Protein AF-A0A5K0UUX0-F1 (afdb_monomer)

Sequence (41 aa):
VYPGVKCIRSSDLEFENGSTRRFDAIIFATGYKSTVKAWLK

Solvent-accessible surface area (backbone atoms only — not comparable to full-atom values): 2956 Å² total; per-residue (Å²): 135,82,71,60,79,66,46,80,56,93,59,31,36,33,28,68,84,70,50,71,48,74,55,98,74,86,81,89,84,83,76,82,81,82,84,7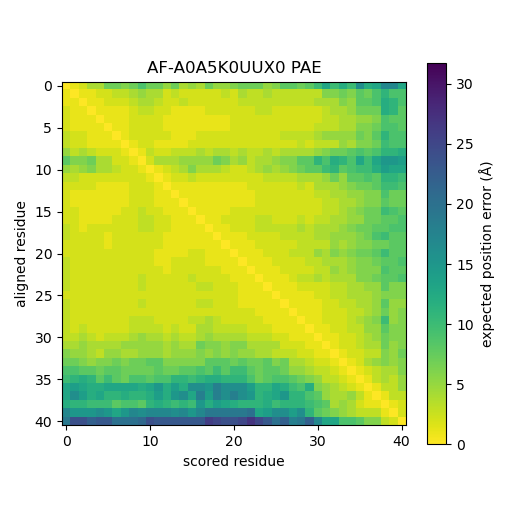1,52,83,88,75,113

Foldseek 3Di:
DFADFPDDDPQWTQHPVRDIDGDPDDDPPPDDDDPDDPVND

Secondary structure (DSSP, 8-state):
----EEEEETTEEEETTS-EEE-S-----S-----S-TT--

InterPro domains:
  IPR036188 FAD/NAD(P)-binding domain superfamily [G3DSA:3.50.50.60] (1-41)

pLDDT: mean 92.21, std 6.77, range [60.06, 97.94]

Radius of gyration: 15.24 Å; Cα contacts (8 Å, |Δi|>4): 36; chains: 1; bounding box: 37×34×24 Å

Mean predicted aligned error: 4.65 Å

Organism: NCBI:txid210225

Structure (mmCIF, N/CA/C/O backbone):
data_AF-A0A5K0UUX0-F1
#
_entry.id   AF-A0A5K0UUX0-F1
#
loop_
_atom_site.group_PDB
_atom_site.id
_atom_site.type_symbol
_atom_site.label_atom_id
_atom_site.lab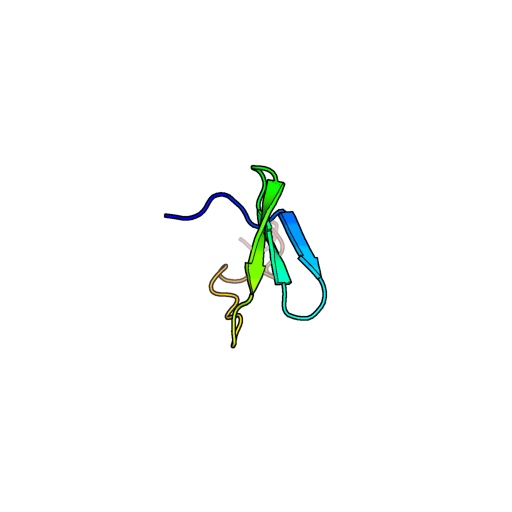el_alt_id
_atom_site.label_comp_id
_atom_site.label_asym_id
_atom_site.label_entity_id
_atom_site.label_seq_id
_atom_site.pdbx_PDB_ins_code
_atom_site.Cartn_x
_atom_site.Cartn_y
_atom_site.Cartn_z
_atom_site.occupancy
_atom_site.B_iso_or_equiv
_atom_site.auth_seq_id
_atom_site.auth_comp_id
_atom_site.auth_asym_id
_atom_site.auth_atom_id
_atom_site.pdbx_PDB_model_num
ATOM 1 N N . VAL A 1 1 ? -7.827 12.249 -10.836 1.00 84.25 1 VAL A N 1
ATOM 2 C CA . VAL A 1 1 ? -7.025 11.131 -10.281 1.00 84.25 1 VAL A CA 1
ATOM 3 C C . VAL A 1 1 ? -6.695 11.480 -8.834 1.00 84.25 1 VAL A C 1
ATOM 5 O O . VAL A 1 1 ? -6.430 12.651 -8.592 1.00 84.25 1 VAL A O 1
ATOM 8 N N . TYR A 1 2 ? -6.796 10.545 -7.882 1.00 91.44 2 TYR A N 1
ATOM 9 C CA . TYR A 1 2 ? -6.406 10.799 -6.484 1.00 91.44 2 TYR A CA 1
ATOM 10 C C . TYR A 1 2 ? -4.882 10.693 -6.317 1.00 91.44 2 TYR A C 1
ATOM 12 O O . TYR A 1 2 ? -4.261 9.955 -7.085 1.00 91.44 2 TYR A O 1
ATOM 20 N N . PRO A 1 3 ? -4.275 11.389 -5.338 1.00 95.69 3 PRO A N 1
ATOM 21 C CA . PRO A 1 3 ? -2.885 11.151 -4.945 1.00 95.69 3 PRO A CA 1
ATOM 22 C C . PRO A 1 3 ? -2.665 9.716 -4.443 1.00 95.69 3 PRO A C 1
ATOM 24 O O . PRO A 1 3 ? -3.623 8.957 -4.275 1.00 95.69 3 PRO A O 1
ATOM 27 N N . GLY A 1 4 ? -1.410 9.354 -4.159 1.00 96.69 4 GLY A N 1
ATOM 28 C CA . GLY A 1 4 ? -1.083 8.070 -3.543 1.00 96.69 4 GLY A CA 1
ATOM 29 C C . GLY A 1 4 ? -1.865 7.840 -2.246 1.00 96.69 4 GLY A C 1
ATOM 30 O O . GLY A 1 4 ? -2.136 8.775 -1.485 1.00 96.69 4 GLY A O 1
ATOM 31 N N . VAL A 1 5 ? -2.253 6.588 -1.999 1.00 96.50 5 VAL A N 1
ATOM 32 C CA . VAL A 1 5 ? -2.866 6.193 -0.726 1.00 96.50 5 VAL A CA 1
ATOM 33 C C . VAL A 1 5 ? -1.757 6.070 0.309 1.00 96.50 5 VAL A C 1
ATOM 35 O O . VAL A 1 5 ? -0.844 5.262 0.151 1.00 96.50 5 VAL A O 1
ATOM 38 N N . LYS A 1 6 ? -1.852 6.856 1.378 1.00 97.38 6 LYS A N 1
ATOM 39 C CA . LYS A 1 6 ? -0.899 6.858 2.488 1.00 97.38 6 LYS A CA 1
ATOM 40 C C . LYS A 1 6 ? -1.270 5.820 3.547 1.00 97.38 6 LYS A C 1
ATOM 42 O O . LYS A 1 6 ? -0.396 5.123 4.054 1.00 97.38 6 LYS A O 1
ATOM 47 N N . CYS A 1 7 ? -2.552 5.720 3.906 1.00 96.25 7 CYS A N 1
ATOM 48 C CA . CYS A 1 7 ? -3.028 4.789 4.932 1.00 96.25 7 CYS A CA 1
ATOM 49 C C . CYS A 1 7 ? -4.504 4.417 4.720 1.00 96.25 7 CYS A C 1
ATOM 51 O O . CYS A 1 7 ? -5.296 5.240 4.266 1.00 96.25 7 CYS A O 1
ATOM 53 N N . ILE A 1 8 ? -4.875 3.188 5.089 1.00 95.81 8 IL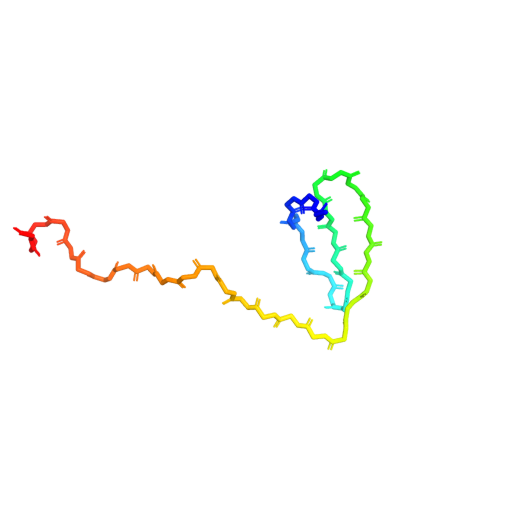E A N 1
ATOM 54 C CA . ILE A 1 8 ? -6.265 2.723 5.179 1.00 95.81 8 ILE A CA 1
ATOM 55 C C . ILE A 1 8 ? -6.619 2.640 6.667 1.00 95.81 8 ILE A C 1
ATOM 57 O O . ILE A 1 8 ? -6.034 1.842 7.400 1.00 95.81 8 ILE A O 1
ATOM 61 N N . ARG A 1 9 ? -7.558 3.469 7.125 1.00 92.19 9 ARG A N 1
ATOM 62 C CA . ARG A 1 9 ? -8.039 3.529 8.510 1.00 92.19 9 ARG A CA 1
ATOM 63 C C . ARG A 1 9 ? -9.495 3.088 8.559 1.00 92.19 9 ARG A C 1
ATOM 65 O O . ARG A 1 9 ? -10.401 3.882 8.334 1.00 92.19 9 ARG A O 1
ATOM 72 N N . SER A 1 10 ? -9.732 1.820 8.892 1.00 87.44 10 SER A N 1
ATOM 73 C CA . SER A 1 10 ? -11.079 1.234 8.855 1.00 87.4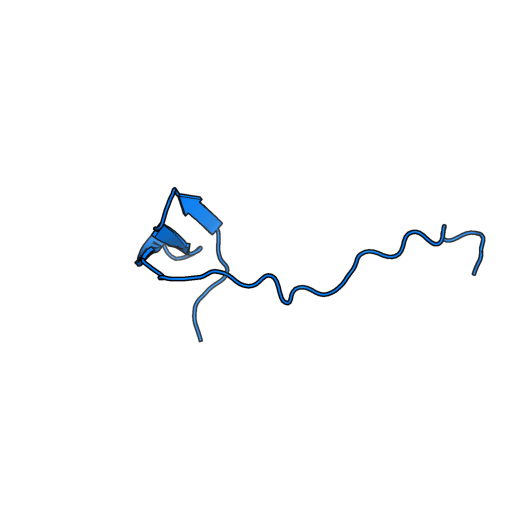4 10 SER A CA 1
ATOM 74 C C . SER A 1 10 ? -11.708 1.388 7.458 1.00 87.44 10 SER A C 1
ATOM 76 O O . SER A 1 10 ? -11.227 0.761 6.518 1.00 87.44 10 SER A O 1
ATOM 78 N N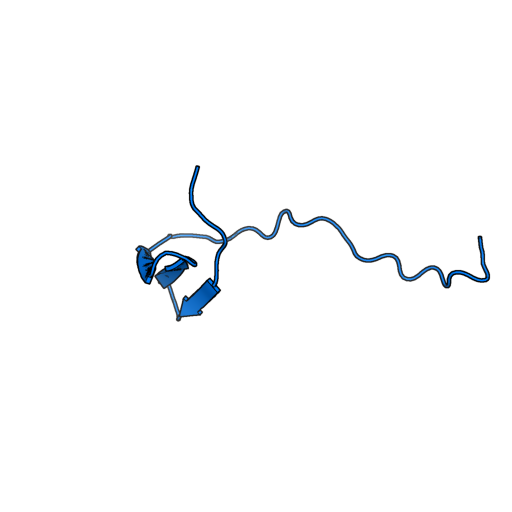 . SER A 1 11 ? -12.743 2.220 7.300 1.00 89.50 11 SER A N 1
ATOM 79 C CA . SER A 1 11 ? -13.398 2.513 6.014 1.00 89.50 11 SER A CA 1
ATOM 80 C C . SER A 1 11 ? -12.848 3.761 5.306 1.00 89.50 11 SER A C 1
ATOM 82 O O . SER A 1 11 ? -13.264 4.056 4.184 1.00 89.50 11 SER A O 1
ATOM 84 N N . ASP A 1 12 ? -11.939 4.499 5.946 1.00 94.38 12 ASP A N 1
ATOM 85 C CA . ASP A 1 12 ? -11.425 5.776 5.459 1.00 94.38 12 ASP A CA 1
ATOM 86 C C . ASP A 1 12 ? -10.018 5.629 4.868 1.00 94.38 12 ASP A C 1
ATOM 88 O O . ASP A 1 12 ? -9.131 5.007 5.452 1.00 94.38 12 ASP A O 1
ATOM 92 N N . LEU A 1 13 ? -9.795 6.236 3.705 1.00 95.94 13 LEU A N 1
ATOM 93 C CA . LEU A 1 13 ? -8.488 6.340 3.062 1.00 95.94 13 LEU A CA 1
ATOM 94 C C . LEU A 1 13 ? -7.876 7.707 3.332 1.00 95.94 13 LEU A C 1
ATOM 96 O O . LEU A 1 13 ? -8.483 8.719 2.990 1.00 95.94 13 LEU A O 1
ATOM 100 N N . GLU A 1 14 ? -6.664 7.725 3.882 1.00 97.25 14 GLU A N 1
ATOM 101 C CA . GLU A 1 14 ? -5.804 8.906 3.978 1.00 97.25 14 GLU A CA 1
ATOM 102 C C . GLU A 1 14 ? -4.887 8.935 2.748 1.00 97.25 14 GLU A C 1
ATOM 104 O O . GLU A 1 14 ? -4.164 7.971 2.478 1.00 97.25 14 GLU A O 1
ATOM 109 N N . PHE A 1 15 ? -4.907 10.034 1.999 1.00 97.25 15 PHE A N 1
ATOM 110 C CA . PHE A 1 15 ? -4.041 10.253 0.841 1.00 97.25 15 PHE A CA 1
ATOM 111 C C . PHE A 1 15 ? -2.778 11.029 1.232 1.00 97.25 15 PHE A C 1
ATOM 113 O O . PHE A 1 15 ? -2.735 11.709 2.257 1.00 97.25 15 PHE A O 1
ATOM 120 N N . GLU A 1 16 ? -1.739 10.973 0.398 1.00 97.94 16 GLU A N 1
ATOM 121 C CA . GLU A 1 16 ? -0.455 11.654 0.649 1.00 97.94 16 GLU A CA 1
ATOM 122 C C . GLU A 1 16 ? -0.580 13.172 0.849 1.00 97.94 16 GLU A C 1
ATOM 124 O O . GLU A 1 16 ? 0.204 13.764 1.585 1.00 97.94 16 GLU A O 1
ATOM 129 N N . ASN A 1 17 ? -1.598 13.802 0.260 1.00 96.69 17 ASN A N 1
ATOM 130 C CA . ASN A 1 17 ? -1.885 15.228 0.442 1.00 96.69 17 ASN A CA 1
ATOM 131 C C . ASN A 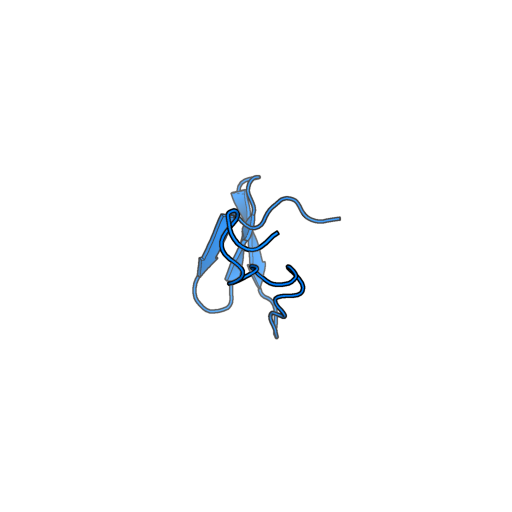1 17 ? -2.642 15.554 1.748 1.00 96.69 17 ASN A C 1
ATOM 133 O O . ASN A 1 17 ? -3.099 16.682 1.917 1.00 96.69 17 ASN A O 1
ATOM 137 N N . GLY A 1 18 ? -2.842 14.575 2.636 1.00 95.94 18 GLY A N 1
ATOM 138 C CA . GLY A 1 18 ? -3.562 14.725 3.903 1.00 95.94 18 GLY A CA 1
ATOM 139 C C . GLY A 1 18 ? -5.089 14.671 3.792 1.00 95.94 18 GLY A C 1
ATOM 140 O O . GLY A 1 18 ? -5.770 14.680 4.816 1.00 95.94 18 GLY A O 1
ATOM 141 N N . SER A 1 19 ? -5.654 14.591 2.582 1.00 96.12 19 SER A N 1
ATOM 142 C CA . SER A 1 19 ? -7.102 14.421 2.425 1.00 96.12 19 SER A CA 1
ATOM 143 C C . SER A 1 19 ? -7.543 13.026 2.869 1.00 96.12 19 SER A C 1
ATOM 145 O O . SER A 1 19 ? -6.806 12.052 2.714 1.00 96.12 19 SER A O 1
ATOM 147 N N . THR A 1 20 ? -8.751 12.937 3.426 1.00 96.25 20 THR A N 1
ATOM 148 C CA . THR A 1 20 ? -9.350 11.671 3.863 1.00 96.25 20 THR A CA 1
ATOM 149 C C . THR A 1 20 ? -10.688 11.450 3.165 1.00 96.25 20 THR A C 1
ATOM 151 O O . THR A 1 20 ? -11.456 12.401 2.999 1.00 96.25 20 THR A O 1
ATOM 154 N N . ARG A 1 21 ? -10.978 10.217 2.735 1.00 95.50 21 ARG A N 1
ATOM 155 C CA . ARG A 1 21 ? -12.259 9.874 2.096 1.00 95.50 21 ARG A CA 1
ATOM 156 C C . ARG A 1 21 ? -12.676 8.430 2.366 1.00 95.50 21 ARG A C 1
ATOM 158 O O . ARG A 1 21 ? -11.855 7.524 2.264 1.00 95.50 21 ARG A O 1
ATOM 165 N N . ARG A 1 22 ? -13.969 8.225 2.625 1.00 96.31 22 ARG A N 1
ATOM 166 C CA . ARG A 1 22 ? -14.584 6.903 2.781 1.00 96.31 22 ARG A CA 1
ATOM 167 C C . ARG A 1 22 ? -14.899 6.256 1.434 1.00 96.31 22 ARG A C 1
ATOM 169 O O . ARG A 1 22 ? -15.369 6.940 0.521 1.00 96.31 22 ARG A O 1
ATOM 176 N N . PHE A 1 23 ? -14.691 4.946 1.341 1.00 93.62 23 PHE A N 1
ATOM 177 C CA . PHE A 1 23 ? -15.089 4.121 0.197 1.00 93.62 23 PHE A CA 1
ATOM 178 C C . PHE A 1 23 ? -15.832 2.874 0.681 1.00 93.62 23 PHE A C 1
ATOM 180 O O . PHE A 1 23 ? -15.523 2.344 1.746 1.00 93.62 23 PHE A O 1
ATOM 187 N N . ASP A 1 24 ? -16.791 2.392 -0.110 1.00 94.75 24 ASP A N 1
ATOM 188 C CA . ASP A 1 24 ? -17.573 1.194 0.231 1.00 94.75 24 ASP A CA 1
ATOM 189 C C . ASP A 1 24 ? -16.794 -0.110 -0.013 1.00 94.75 24 ASP A C 1
ATOM 191 O O . ASP A 1 24 ? -17.050 -1.122 0.636 1.00 94.75 24 ASP A O 1
ATOM 195 N N . ALA A 1 25 ? -15.824 -0.090 -0.934 1.00 94.44 25 ALA A N 1
ATOM 196 C CA . ALA A 1 25 ? -14.966 -1.226 -1.260 1.00 94.44 25 ALA A CA 1
ATOM 197 C C . ALA A 1 25 ? -13.571 -0.771 -1.724 1.00 94.44 25 ALA A C 1
ATOM 199 O O . ALA A 1 25 ? -13.411 0.315 -2.284 1.00 94.44 25 ALA A O 1
ATOM 200 N N . ILE A 1 26 ? -12.564 -1.630 -1.523 1.00 93.06 26 ILE A N 1
ATOM 201 C CA . ILE A 1 26 ? -11.166 -1.406 -1.923 1.00 93.06 26 ILE A CA 1
ATOM 202 C C . ILE A 1 26 ? -10.684 -2.626 -2.718 1.00 93.06 26 ILE A C 1
ATOM 204 O O . ILE A 1 26 ? -10.790 -3.754 -2.242 1.00 93.06 26 ILE A O 1
ATOM 208 N N . ILE A 1 27 ? -10.140 -2.404 -3.919 1.00 95.19 27 ILE A N 1
ATOM 209 C CA . ILE A 1 27 ? -9.618 -3.458 -4.804 1.00 95.19 27 ILE A CA 1
ATOM 210 C C . ILE A 1 27 ? -8.129 -3.201 -5.061 1.00 95.19 27 ILE A C 1
ATOM 212 O O . ILE A 1 27 ? -7.763 -2.181 -5.645 1.00 95.19 27 ILE A O 1
ATOM 216 N N . PHE A 1 28 ? -7.260 -4.133 -4.660 1.00 95.25 28 PHE A N 1
ATOM 217 C CA . PHE A 1 28 ? -5.821 -4.044 -4.930 1.00 95.25 28 PHE A CA 1
ATOM 218 C C . PHE A 1 28 ? -5.491 -4.529 -6.344 1.00 95.25 28 PHE A C 1
ATOM 220 O O . PHE A 1 28 ? -5.178 -5.695 -6.567 1.00 95.25 28 PHE A O 1
ATOM 227 N N . ALA A 1 29 ? -5.525 -3.608 -7.303 1.00 95.25 29 ALA A N 1
ATOM 228 C CA . ALA A 1 29 ? -5.112 -3.840 -8.688 1.00 95.25 29 ALA A CA 1
ATOM 229 C C . ALA A 1 29 ? -3.622 -3.496 -8.926 1.00 95.25 29 ALA A C 1
ATOM 231 O O . ALA A 1 29 ? -3.260 -2.959 -9.969 1.00 95.25 29 ALA A O 1
ATOM 232 N N . THR A 1 30 ? -2.747 -3.767 -7.949 1.00 95.31 30 THR A N 1
ATOM 233 C CA . THR A 1 30 ? -1.321 -3.372 -7.957 1.00 95.31 30 THR A CA 1
ATOM 234 C C . THR A 1 30 ? -0.385 -4.417 -8.583 1.00 95.31 30 THR A C 1
ATOM 236 O O . THR A 1 30 ? 0.835 -4.321 -8.455 1.00 95.31 30 THR A O 1
ATOM 239 N N . GLY A 1 31 ? -0.943 -5.406 -9.287 1.00 95.31 31 GLY A N 1
ATOM 240 C CA . GLY A 1 31 ? -0.190 -6.488 -9.923 1.00 95.31 31 GLY A CA 1
ATOM 241 C C . GLY A 1 31 ? 0.232 -7.587 -8.943 1.00 95.31 31 GLY A C 1
ATOM 242 O O . GLY A 1 31 ? -0.417 -7.814 -7.925 1.00 95.31 31 GLY A O 1
ATOM 243 N N . TYR A 1 32 ? 1.314 -8.298 -9.268 1.00 93.44 32 TYR A N 1
ATOM 244 C CA . TYR A 1 32 ? 1.859 -9.393 -8.461 1.00 93.44 32 TYR A CA 1
ATOM 245 C C . TYR A 1 32 ? 3.370 -9.231 -8.260 1.00 93.44 32 TYR A C 1
ATOM 247 O O . TYR A 1 32 ? 4.065 -8.633 -9.082 1.00 93.44 32 TYR A O 1
ATOM 255 N N . LYS A 1 33 ? 3.899 -9.805 -7.175 1.00 91.12 33 LYS A N 1
ATOM 256 C CA . LYS A 1 33 ? 5.345 -9.933 -6.961 1.00 91.12 33 LYS A CA 1
ATOM 257 C C . LYS A 1 33 ? 5.807 -11.293 -7.475 1.00 91.12 33 LYS A C 1
ATOM 259 O O . LYS A 1 33 ? 5.282 -12.316 -7.043 1.00 91.12 33 LYS A O 1
ATOM 264 N N . SER A 1 34 ? 6.794 -11.313 -8.372 1.00 88.75 34 SER A N 1
ATOM 265 C CA . SER A 1 34 ? 7.382 -12.571 -8.840 1.00 88.75 34 SER A CA 1
ATOM 266 C C . SER A 1 34 ? 8.065 -13.312 -7.689 1.00 88.75 34 SER A C 1
ATOM 268 O 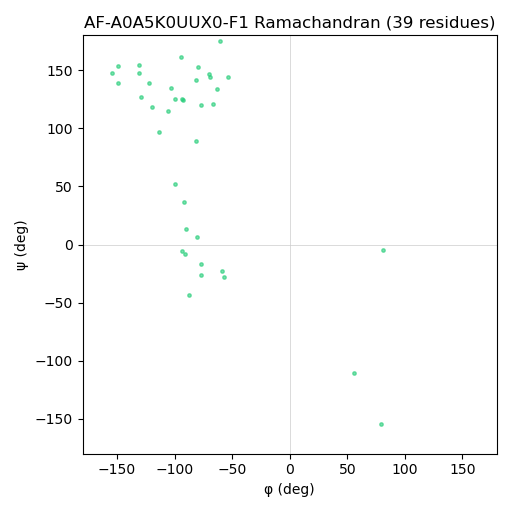O . SER A 1 34 ? 8.817 -12.720 -6.912 1.00 88.75 34 SER A O 1
ATOM 270 N N . THR A 1 35 ? 7.811 -14.615 -7.596 1.00 89.06 35 THR A N 1
ATOM 271 C CA . THR A 1 35 ? 8.517 -15.535 -6.693 1.00 89.06 35 THR A CA 1
ATOM 272 C C . THR A 1 35 ? 9.733 -16.179 -7.360 1.00 89.06 35 THR A C 1
ATOM 274 O O . THR A 1 35 ? 10.526 -16.836 -6.684 1.00 89.06 35 THR A O 1
ATOM 277 N N . VAL A 1 36 ? 9.910 -15.974 -8.672 1.00 91.75 36 VAL A N 1
ATOM 278 C CA . VAL A 1 36 ? 11.077 -16.452 -9.414 1.00 91.75 36 VAL A CA 1
ATOM 279 C C . VAL A 1 36 ? 12.302 -15.702 -8.912 1.00 91.75 36 VAL A C 1
ATOM 281 O O . VAL A 1 36 ? 12.370 -14.471 -8.948 1.00 91.75 36 VAL A O 1
ATOM 284 N N . LYS A 1 37 ? 13.279 -16.455 -8.408 1.00 85.81 37 LYS A N 1
ATOM 285 C CA . LYS A 1 37 ? 14.547 -15.883 -7.965 1.00 85.81 37 LYS A CA 1
ATOM 286 C C . LYS A 1 37 ? 15.323 -15.391 -9.184 1.00 85.81 37 LYS A C 1
ATOM 288 O O . LYS A 1 37 ? 15.314 -16.041 -10.219 1.00 85.81 37 LYS A O 1
ATOM 293 N N . ALA A 1 38 ? 16.048 -14.286 -9.037 1.00 81.19 38 ALA A N 1
ATOM 294 C CA . ALA A 1 38 ? 16.787 -13.674 -10.142 1.00 81.19 38 ALA A CA 1
ATOM 295 C C . ALA A 1 38 ? 17.832 -14.601 -10.799 1.00 81.19 38 ALA A C 1
ATOM 297 O O . ALA A 1 38 ? 18.182 -14.376 -11.948 1.00 81.19 38 ALA A O 1
ATOM 298 N N . TRP A 1 39 ? 18.311 -15.633 -10.091 1.00 84.12 39 TRP A N 1
ATOM 299 C CA . TRP A 1 39 ? 19.225 -1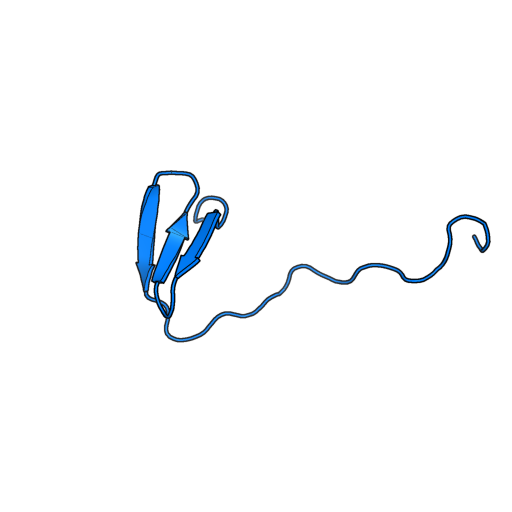6.643 -10.644 1.00 84.12 39 TRP A CA 1
ATOM 300 C C . TRP A 1 39 ? 18.531 -17.680 -11.539 1.00 84.12 39 TRP A C 1
ATOM 302 O O . TRP A 1 39 ? 19.206 -18.381 -12.281 1.00 84.12 39 TRP A O 1
ATOM 312 N N . LEU A 1 40 ? 17.202 -17.792 -11.453 1.00 80.50 40 LEU A N 1
ATOM 313 C CA . LEU A 1 40 ? 16.363 -18.655 -12.282 1.00 80.50 40 LEU A CA 1
ATOM 314 C C . LEU A 1 40 ? 15.732 -17.813 -13.400 1.00 80.50 40 LEU A C 1
ATOM 316 O O . LEU A 1 40 ? 14.509 -17.755 -13.534 1.00 80.50 40 LEU A O 1
ATOM 320 N N . LYS A 1 41 ? 16.566 -17.072 -14.128 1.00 60.06 41 LYS A N 1
ATOM 321 C CA . LYS A 1 41 ? 16.151 -16.232 -1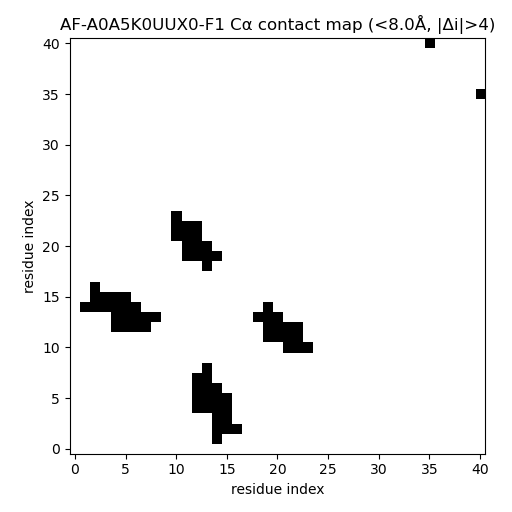5.249 1.00 60.06 41 LYS A CA 1
ATOM 322 C C . LYS A 1 41 ? 16.901 -16.628 -16.508 1.00 60.06 41 LYS A C 1
ATOM 324 O O . LYS A 1 41 ? 18.102 -16.948 -16.380 1.00 60.06 41 LYS A O 1
#